Protein AF-A0A7C3G585-F1 (afdb_monomer_lite)

Radius of gyration: 14.02 Å; chains: 1; bounding box: 39×22×37 Å

pLDDT: mean 95.57, std 5.43, range [57.44, 98.75]

Secondary structure (DSSP, 8-state):
--HHHHHHHHHHHHHHHHHHHHHSS--HHHHHHHHHHHHHHHHHHHHHHTTTTS--HHHHHHHHHHHHHHHHHHHHHHTT----HHHHHHHHHHHHHHHHHHHHHHHHTT-SPP-

Structure (mmCIF, N/CA/C/O backbone):
data_AF-A0A7C3G585-F1
#
_entry.id   AF-A0A7C3G585-F1
#
loop_
_atom_site.group_PDB
_atom_site.id
_atom_site.type_symbol
_atom_site.label_atom_id
_atom_site.label_alt_id
_atom_site.label_comp_id
_atom_site.label_asym_id
_atom_site.label_entity_id
_atom_site.label_seq_id
_atom_site.pdbx_PDB_ins_code
_atom_site.Cartn_x
_atom_site.Cartn_y
_atom_site.Cartn_z
_atom_site.occupancy
_atom_site.B_iso_or_equiv
_atom_site.auth_seq_id
_atom_site.auth_comp_id
_atom_site.auth_asym_id
_atom_site.auth_atom_id
_atom_site.pdbx_PDB_model_num
ATOM 1 N N . MET A 1 1 ? -19.017 -7.714 4.127 1.00 84.25 1 MET A N 1
ATOM 2 C CA . MET A 1 1 ? -17.605 -7.946 3.738 1.00 84.25 1 MET A CA 1
ATOM 3 C C . MET A 1 1 ? -16.712 -7.606 4.923 1.00 84.25 1 MET A C 1
ATOM 5 O O . MET A 1 1 ? -16.956 -6.588 5.558 1.0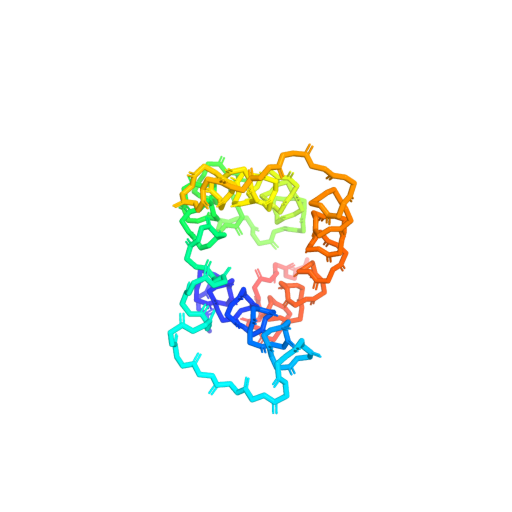0 84.25 1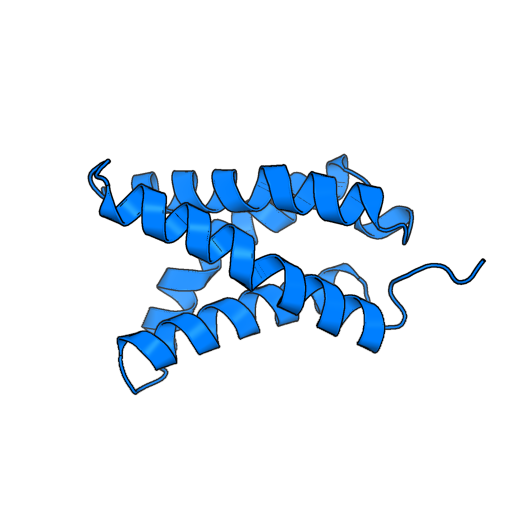 MET A O 1
ATOM 9 N N . SER A 1 2 ? -15.731 -8.445 5.270 1.00 94.12 2 SER A N 1
ATOM 10 C CA . SER A 1 2 ? -14.802 -8.121 6.363 1.00 94.12 2 SER A CA 1
ATOM 11 C C . SER A 1 2 ? -13.860 -6.979 5.951 1.00 94.12 2 SER A C 1
ATOM 13 O O . SER A 1 2 ? -13.562 -6.807 4.770 1.00 94.12 2 SER A O 1
ATOM 15 N N . ARG A 1 3 ? -13.377 -6.185 6.917 1.00 95.19 3 ARG A N 1
ATOM 16 C CA . ARG A 1 3 ? -12.427 -5.084 6.659 1.00 95.19 3 ARG A CA 1
ATOM 17 C C . ARG A 1 3 ? -11.125 -5.543 5.971 1.00 95.19 3 ARG A C 1
ATOM 19 O O . ARG A 1 3 ? -10.727 -4.866 5.029 1.00 95.19 3 ARG A O 1
ATOM 26 N N . PRO A 1 4 ? -10.499 -6.677 6.354 1.00 97.12 4 PRO A N 1
ATOM 27 C CA . PRO A 1 4 ? -9.319 -7.180 5.648 1.00 97.12 4 PRO A CA 1
ATOM 28 C C . PRO A 1 4 ? -9.614 -7.565 4.195 1.00 97.12 4 PRO A C 1
ATOM 30 O O . PRO A 1 4 ? -8.813 -7.277 3.314 1.00 97.12 4 PRO A O 1
ATOM 33 N N . LEU A 1 5 ? -10.778 -8.172 3.928 1.00 97.06 5 LEU A N 1
ATOM 34 C CA . LEU A 1 5 ? -11.179 -8.520 2.564 1.00 97.06 5 LEU A CA 1
ATOM 35 C C . LEU A 1 5 ? -11.435 -7.266 1.716 1.00 97.06 5 LEU A C 1
ATOM 37 O O . LEU A 1 5 ? -11.031 -7.222 0.560 1.00 97.06 5 LEU A O 1
ATOM 41 N N . ALA A 1 6 ? -12.052 -6.232 2.295 1.00 97.25 6 ALA A N 1
ATOM 42 C CA . ALA A 1 6 ? -12.235 -4.948 1.622 1.00 97.25 6 ALA A CA 1
ATOM 43 C C . ALA A 1 6 ? -10.891 -4.313 1.228 1.00 97.25 6 ALA A C 1
ATOM 45 O O . ALA A 1 6 ? -10.743 -3.865 0.095 1.00 97.25 6 ALA A O 1
ATOM 46 N N . ASP A 1 7 ? -9.906 -4.320 2.133 1.00 98.12 7 ASP A N 1
ATOM 47 C CA . ASP A 1 7 ? -8.563 -3.798 1.848 1.00 98.12 7 ASP A CA 1
ATOM 48 C C . ASP A 1 7 ? -7.836 -4.620 0.781 1.00 98.12 7 ASP A C 1
ATOM 50 O O . ASP A 1 7 ? -7.214 -4.050 -0.111 1.00 98.12 7 ASP A O 1
ATOM 54 N N . LEU A 1 8 ? -7.932 -5.953 0.851 1.00 98.44 8 LEU A N 1
ATOM 55 C CA . LEU A 1 8 ? -7.353 -6.849 -0.148 1.00 98.44 8 LEU A CA 1
ATOM 56 C C . LEU A 1 8 ? -7.874 -6.508 -1.546 1.00 98.44 8 LEU A C 1
ATOM 58 O O . LEU A 1 8 ? -7.085 -6.304 -2.466 1.00 98.44 8 LEU A O 1
ATOM 62 N N . LEU A 1 9 ? -9.196 -6.411 -1.696 1.00 98.31 9 LEU A N 1
ATOM 63 C CA . LEU A 1 9 ? -9.817 -6.087 -2.978 1.00 98.31 9 LEU A CA 1
ATOM 64 C C . LEU A 1 9 ? -9.473 -4.668 -3.438 1.00 98.31 9 LEU A C 1
ATOM 66 O O . LEU A 1 9 ? -9.227 -4.471 -4.624 1.00 98.31 9 LEU A O 1
ATOM 70 N N . ALA A 1 10 ? -9.391 -3.702 -2.521 1.00 98.31 10 ALA A N 1
ATOM 71 C CA . ALA A 1 10 ? -8.978 -2.339 -2.840 1.00 98.31 10 ALA A CA 1
ATOM 72 C C . ALA A 1 10 ? -7.557 -2.284 -3.413 1.00 98.31 10 ALA A C 1
ATOM 74 O O . ALA A 1 10 ? -7.334 -1.663 -4.450 1.00 98.31 10 ALA A O 1
ATOM 75 N N . LEU A 1 11 ? -6.603 -2.952 -2.757 1.00 98.50 11 LEU A N 1
ATOM 76 C CA . LEU A 1 11 ? -5.204 -2.980 -3.184 1.00 98.50 11 LEU A CA 1
ATOM 77 C C . LEU A 1 11 ? -5.023 -3.756 -4.494 1.00 98.50 11 LEU A C 1
ATOM 79 O O . LEU A 1 11 ? -4.263 -3.321 -5.357 1.00 98.50 11 LEU A O 1
ATOM 83 N N . LEU A 1 12 ? -5.754 -4.860 -4.678 1.00 98.50 12 LEU A N 1
ATOM 84 C CA . LEU A 1 12 ? -5.768 -5.599 -5.943 1.00 98.50 12 LEU A CA 1
ATOM 85 C C . LEU A 1 12 ? -6.376 -4.774 -7.081 1.00 98.50 12 LEU A C 1
ATOM 87 O O . LEU A 1 12 ? -5.818 -4.758 -8.174 1.00 98.50 12 LEU A O 1
ATOM 91 N N . ALA A 1 13 ? -7.480 -4.066 -6.835 1.00 98.25 13 ALA A N 1
ATOM 92 C CA . ALA A 1 13 ? -8.108 -3.201 -7.829 1.00 98.25 13 ALA A CA 1
ATOM 93 C C . ALA A 1 13 ? -7.190 -2.032 -8.217 1.00 98.25 13 ALA A C 1
ATOM 95 O O . ALA A 1 13 ? -7.014 -1.767 -9.404 1.00 98.25 13 ALA A O 1
ATOM 96 N N . PHE A 1 14 ? -6.546 -1.389 -7.240 1.00 98.00 14 PHE A N 1
ATOM 97 C CA . PHE A 1 14 ? -5.531 -0.365 -7.487 1.00 98.00 14 PHE A CA 1
ATOM 98 C C . PHE A 1 14 ? -4.387 -0.908 -8.360 1.00 98.00 14 PHE A C 1
ATOM 100 O O . PHE A 1 14 ? -4.058 -0.313 -9.387 1.00 98.00 14 PHE A O 1
ATOM 107 N N . ALA A 1 15 ? -3.820 -2.064 -7.999 1.00 97.94 15 ALA A N 1
ATOM 108 C CA . ALA A 1 15 ? -2.737 -2.681 -8.759 1.00 97.94 15 ALA A CA 1
ATOM 109 C C . ALA A 1 15 ? -3.174 -3.069 -10.181 1.00 97.94 15 ALA A C 1
ATOM 111 O O . ALA A 1 15 ? -2.432 -2.833 -11.132 1.00 97.94 15 ALA A O 1
ATOM 112 N N . ALA A 1 16 ? -4.385 -3.608 -10.348 1.00 98.12 16 ALA A N 1
ATOM 113 C CA . ALA A 1 16 ? -4.932 -3.972 -11.651 1.00 98.12 16 ALA A CA 1
ATOM 114 C C . ALA A 1 16 ? -5.121 -2.750 -12.557 1.00 98.12 16 ALA A C 1
ATOM 116 O O . ALA A 1 16 ? -4.713 -2.785 -13.717 1.00 98.12 16 ALA A O 1
ATOM 117 N N . VAL A 1 17 ? -5.672 -1.654 -12.022 1.00 97.62 17 VAL A N 1
ATOM 118 C CA . VAL A 1 17 ? -5.813 -0.389 -12.757 1.00 97.62 17 VAL A CA 1
ATOM 119 C C . VAL A 1 17 ? -4.444 0.167 -13.148 1.00 97.62 17 VAL A C 1
ATOM 121 O O . VAL A 1 17 ? -4.267 0.576 -14.296 1.00 97.62 17 VAL A O 1
ATOM 124 N N . GLY A 1 18 ? -3.461 0.136 -12.244 1.00 95.44 18 GLY A N 1
ATOM 125 C CA . GLY A 1 18 ? -2.095 0.569 -12.547 1.00 95.44 18 GLY A CA 1
ATOM 126 C C . GLY A 1 18 ? -1.445 -0.261 -13.658 1.00 95.44 18 GLY A C 1
ATOM 127 O O . GLY A 1 18 ? -0.914 0.300 -14.615 1.00 95.44 18 GLY A O 1
ATOM 128 N N . VAL A 1 19 ? -1.536 -1.593 -13.575 1.00 96.75 19 VAL A N 1
ATOM 129 C CA . VAL A 1 19 ? -0.996 -2.517 -14.590 1.00 96.75 19 VAL A CA 1
ATOM 130 C C . VAL A 1 19 ? -1.648 -2.263 -15.946 1.00 96.75 19 VAL A C 1
ATOM 132 O O . VAL A 1 19 ? -0.941 -2.047 -16.928 1.00 96.75 19 VAL A O 1
ATOM 135 N N . TYR A 1 20 ? -2.981 -2.215 -15.994 1.00 97.31 20 TYR A N 1
ATOM 136 C CA . TYR A 1 20 ? -3.715 -1.960 -17.230 1.00 97.31 20 TYR A CA 1
ATOM 137 C C . TYR A 1 20 ? -3.372 -0.593 -17.835 1.00 97.31 20 TYR A C 1
ATOM 139 O O . TYR A 1 20 ? -3.156 -0.496 -19.038 1.00 97.31 20 TYR A O 1
ATOM 147 N N . SER A 1 21 ? -3.244 0.452 -17.013 1.00 94.75 21 SER A N 1
ATOM 148 C CA . SER A 1 21 ? -2.924 1.803 -17.496 1.00 94.75 21 SER A CA 1
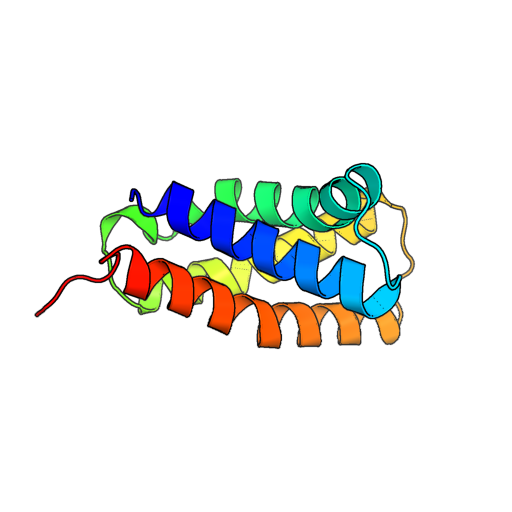ATOM 149 C C . SER A 1 21 ? -1.524 1.900 -18.109 1.00 94.75 21 SER A C 1
ATOM 151 O O . SER A 1 21 ? -1.314 2.691 -19.023 1.00 94.75 21 SER A O 1
ATOM 153 N N . HIS A 1 22 ? -0.567 1.100 -17.631 1.00 91.88 22 HIS A N 1
ATOM 154 C CA . HIS A 1 22 ? 0.796 1.092 -18.166 1.00 91.88 22 HIS A CA 1
ATOM 155 C C . HIS A 1 22 ? 0.997 0.123 -19.334 1.00 91.88 22 HIS A C 1
ATOM 157 O O . HIS A 1 22 ? 1.825 0.391 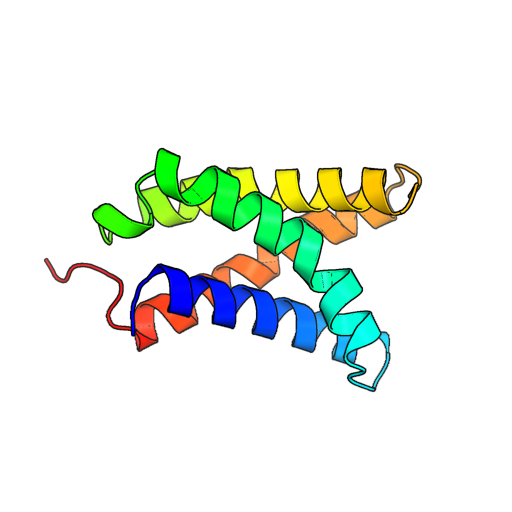-20.199 1.00 91.88 22 HIS A O 1
ATOM 163 N N . GLN A 1 23 ? 0.292 -1.010 -19.345 1.00 92.88 23 GLN A N 1
ATOM 164 C CA . GLN A 1 23 ? 0.556 -2.110 -20.280 1.00 92.88 23 GLN A CA 1
ATOM 165 C C . GLN A 1 23 ? -0.548 -2.303 -21.328 1.00 92.88 23 GLN A C 1
ATOM 167 O O . GLN A 1 23 ? -0.354 -3.049 -22.282 1.00 92.88 23 GLN A O 1
ATOM 172 N N . GLY A 1 24 ? -1.722 -1.687 -21.149 1.00 93.31 24 GLY A N 1
ATOM 173 C CA . GLY A 1 24 ? -2.897 -1.867 -22.012 1.00 93.31 24 GLY A CA 1
ATOM 174 C C . GLY A 1 24 ? -3.566 -3.245 -21.905 1.00 93.31 24 GLY A C 1
ATOM 175 O O . GLY A 1 24 ? -4.591 -3.483 -22.538 1.00 93.31 24 GLY A O 1
ATOM 176 N N . ALA A 1 25 ? -3.011 -4.155 -21.104 1.00 92.81 25 ALA A N 1
ATOM 177 C CA . ALA A 1 25 ? -3.525 -5.496 -20.875 1.00 92.81 25 ALA A CA 1
ATOM 178 C C . ALA A 1 25 ? -3.307 -5.906 -19.416 1.00 92.81 25 ALA A C 1
ATOM 180 O O . ALA A 1 25 ? -2.383 -5.437 -18.750 1.00 92.81 25 ALA A O 1
ATOM 181 N N . LEU A 1 26 ? -4.164 -6.799 -18.918 1.00 95.56 26 LEU A N 1
ATOM 182 C CA . LEU A 1 26 ? -4.063 -7.338 -17.567 1.00 95.56 26 LEU A CA 1
ATOM 183 C C . LEU A 1 26 ? -3.607 -8.797 -17.629 1.00 95.56 26 LEU A C 1
ATOM 185 O O . LEU A 1 26 ? -4.387 -9.687 -17.960 1.00 95.56 26 LEU A O 1
ATOM 189 N N . ALA A 1 27 ? -2.347 -9.044 -17.282 1.00 95.62 27 ALA A N 1
ATOM 190 C CA . ALA A 1 27 ? -1.821 -10.390 -17.099 1.00 95.62 27 ALA A CA 1
ATOM 191 C C . ALA A 1 27 ? -1.634 -10.695 -15.608 1.00 95.62 27 ALA A C 1
ATOM 193 O O . ALA A 1 27 ? -1.157 -9.862 -14.835 1.00 95.62 27 ALA A O 1
ATOM 194 N N . LEU A 1 28 ? -1.983 -11.919 -15.197 1.00 95.94 28 LEU A N 1
ATOM 195 C CA . LEU A 1 28 ? -1.953 -12.324 -13.786 1.00 95.94 28 LEU A CA 1
ATOM 196 C C . LEU A 1 28 ? -0.551 -12.201 -13.171 1.00 95.94 28 LEU A C 1
ATOM 198 O O . LEU A 1 28 ? -0.418 -11.790 -12.020 1.00 95.94 28 LEU A O 1
ATOM 202 N N . LYS A 1 29 ? 0.493 -12.508 -13.951 1.00 96.75 29 LYS A N 1
ATOM 203 C CA . LYS A 1 29 ? 1.893 -12.367 -13.527 1.00 96.75 29 LYS A CA 1
ATOM 204 C C . LYS A 1 29 ? 2.240 -10.916 -13.176 1.00 96.75 29 LYS A C 1
ATOM 206 O O . LYS A 1 29 ? 2.908 -10.680 -12.175 1.00 96.75 29 LYS A O 1
ATOM 211 N N . ASP A 1 30 ? 1.760 -9.960 -13.968 1.00 96.50 30 ASP A N 1
ATOM 212 C CA . ASP A 1 30 ? 2.071 -8.539 -13.826 1.00 96.50 30 ASP A CA 1
ATOM 213 C C . ASP A 1 30 ? 1.269 -7.927 -12.678 1.00 96.50 30 ASP A C 1
ATOM 215 O O . ASP A 1 30 ? 1.818 -7.175 -11.874 1.00 96.50 30 ASP A O 1
ATOM 219 N N . LEU A 1 31 ? 0.010 -8.351 -12.520 1.00 97.56 31 LEU A N 1
ATOM 220 C CA . LEU A 1 31 ? -0.799 -8.030 -11.346 1.00 97.56 31 LEU A CA 1
ATOM 221 C C . LEU A 1 31 ? -0.151 -8.543 -10.059 1.00 97.56 31 LEU A C 1
ATOM 223 O O . LEU A 1 31 ? -0.003 -7.780 -9.105 1.00 97.56 31 LEU A O 1
ATOM 227 N N . PHE A 1 32 ? 0.261 -9.813 -10.028 1.00 97.69 32 PHE A N 1
ATOM 228 C CA . PHE A 1 32 ? 0.927 -10.379 -8.860 1.00 97.69 32 PHE A CA 1
ATOM 229 C C . PHE A 1 32 ? 2.207 -9.605 -8.547 1.00 97.69 32 PHE A C 1
ATOM 231 O O . PHE A 1 32 ? 2.354 -9.129 -7.423 1.00 97.69 32 PHE A O 1
ATOM 238 N N . ARG A 1 33 ? 3.075 -9.398 -9.553 1.00 97.06 33 ARG A N 1
ATOM 239 C CA . ARG A 1 33 ? 4.330 -8.634 -9.447 1.00 97.06 33 ARG A CA 1
ATOM 240 C C . ARG A 1 33 ? 4.109 -7.230 -8.873 1.00 97.06 33 ARG A C 1
ATOM 242 O O . ARG A 1 33 ? 4.907 -6.774 -8.058 1.00 97.06 33 ARG A O 1
ATOM 249 N N . ALA A 1 34 ? 3.034 -6.560 -9.287 1.00 96.75 34 ALA A N 1
ATOM 250 C CA . ALA A 1 34 ? 2.682 -5.224 -8.819 1.00 96.75 34 ALA A CA 1
ATOM 251 C C . ALA A 1 34 ? 2.095 -5.219 -7.398 1.00 96.75 34 ALA A C 1
ATOM 253 O O . ALA A 1 34 ? 2.399 -4.317 -6.621 1.00 96.75 34 ALA A O 1
ATOM 254 N N . ALA A 1 35 ? 1.262 -6.202 -7.048 1.00 98.19 35 ALA A N 1
ATOM 255 C CA . ALA A 1 35 ? 0.469 -6.178 -5.822 1.00 98.19 35 ALA A CA 1
ATOM 256 C C . ALA A 1 35 ? 1.181 -6.779 -4.603 1.00 98.19 35 ALA A C 1
ATOM 258 O O . ALA A 1 35 ? 1.045 -6.248 -3.499 1.00 98.19 35 ALA A O 1
ATOM 259 N N . TRP A 1 36 ? 1.920 -7.884 -4.764 1.00 98.50 36 TRP A N 1
ATOM 260 C CA . TRP A 1 36 ? 2.374 -8.679 -3.615 1.00 98.50 36 TRP A CA 1
ATOM 261 C C . TRP A 1 36 ? 3.230 -7.910 -2.587 1.00 98.50 36 TRP A C 1
ATOM 263 O O . TRP A 1 36 ? 3.006 -8.149 -1.399 1.00 98.50 36 TRP A O 1
ATOM 273 N N . PRO A 1 37 ? 4.128 -6.959 -2.944 1.00 98.62 37 PRO A N 1
ATOM 274 C CA . PRO A 1 37 ? 4.921 -6.247 -1.940 1.00 98.62 37 PRO A CA 1
ATOM 275 C C . PRO A 1 37 ? 4.044 -5.345 -1.064 1.00 98.62 37 PRO A C 1
ATOM 277 O O . PRO A 1 37 ? 4.232 -5.260 0.148 1.00 98.62 37 PRO A O 1
ATOM 280 N N . PHE A 1 38 ? 3.039 -4.708 -1.673 1.00 98.56 38 PHE A N 1
ATOM 281 C CA . PHE A 1 38 ? 2.080 -3.849 -0.982 1.00 98.56 38 PHE A CA 1
ATOM 282 C C . PHE A 1 38 ? 1.105 -4.653 -0.135 1.00 98.56 38 PHE A C 1
ATOM 284 O O . PHE A 1 38 ? 0.807 -4.252 0.986 1.00 98.56 38 PHE A O 1
ATOM 291 N N . LEU A 1 39 ? 0.636 -5.798 -0.635 1.00 98.69 39 LEU A N 1
ATOM 292 C CA . LEU A 1 39 ? -0.203 -6.706 0.142 1.00 98.69 39 LEU A CA 1
ATOM 293 C C . LEU A 1 39 ? 0.556 -7.228 1.362 1.00 98.69 39 LEU A C 1
ATOM 295 O O . LEU A 1 39 ? 0.044 -7.148 2.474 1.00 98.69 39 LEU A O 1
ATOM 299 N N . LEU A 1 40 ? 1.793 -7.688 1.176 1.00 98.62 40 LEU A N 1
ATOM 300 C CA . LEU A 1 40 ? 2.630 -8.146 2.278 1.00 98.62 40 LEU A CA 1
ATOM 301 C C . LEU A 1 40 ? 2.796 -7.045 3.334 1.00 98.62 40 LEU A C 1
ATOM 303 O O . LEU A 1 40 ? 2.478 -7.263 4.500 1.00 98.62 40 LEU A O 1
ATOM 307 N N . ALA A 1 41 ? 3.213 -5.844 2.926 1.00 98.69 41 ALA A N 1
ATOM 308 C CA . ALA A 1 41 ? 3.380 -4.720 3.843 1.00 98.69 41 ALA A CA 1
ATOM 309 C C . ALA A 1 41 ? 2.069 -4.329 4.547 1.00 98.69 41 ALA A C 1
ATOM 311 O O . ALA A 1 41 ? 2.057 -4.106 5.756 1.00 98.69 41 ALA A O 1
ATOM 312 N N . TRP A 1 42 ? 0.948 -4.292 3.823 1.00 98.75 42 TRP A N 1
ATOM 313 C CA . TRP A 1 42 ? -0.357 -3.959 4.392 1.00 98.75 42 TRP A CA 1
ATOM 314 C C . TRP A 1 42 ? -0.783 -4.947 5.468 1.00 98.75 42 TRP A C 1
ATOM 316 O O . TRP A 1 42 ? -1.147 -4.540 6.570 1.00 98.75 42 TRP A O 1
ATOM 326 N N . PHE A 1 43 ? -0.709 -6.243 5.173 1.00 98.38 43 PHE A N 1
ATOM 327 C CA . PHE A 1 43 ? -1.134 -7.288 6.100 1.00 98.38 43 PHE A CA 1
ATOM 328 C C . PHE A 1 43 ? -0.174 -7.468 7.280 1.00 98.38 43 PHE A C 1
ATOM 330 O O . PHE A 1 43 ? -0.608 -7.930 8.334 1.00 98.38 43 PHE A O 1
ATOM 337 N N . LEU A 1 44 ? 1.084 -7.037 7.147 1.00 98.19 44 LEU A N 1
ATOM 338 C CA . LEU A 1 44 ? 2.011 -6.926 8.270 1.00 98.19 44 LEU A CA 1
ATOM 339 C C . LEU A 1 44 ? 1.709 -5.714 9.158 1.00 98.19 44 LEU A C 1
ATOM 341 O O . LEU A 1 44 ? 1.784 -5.839 10.370 1.00 98.19 44 LEU A O 1
ATOM 345 N N . VAL A 1 45 ? 1.343 -4.555 8.603 1.00 98.38 45 VAL A N 1
ATOM 346 C CA . VAL A 1 45 ? 1.153 -3.311 9.380 1.00 98.38 45 VAL A CA 1
ATOM 347 C C . VAL A 1 45 ? -0.247 -3.204 9.997 1.00 98.38 45 VAL A C 1
ATOM 349 O O . VAL A 1 45 ? -0.401 -2.795 11.150 1.00 98.38 45 VAL A O 1
ATOM 352 N N . ALA A 1 46 ? -1.284 -3.579 9.251 1.00 97.31 46 ALA A N 1
ATOM 353 C CA . ALA A 1 46 ? -2.686 -3.379 9.616 1.00 97.31 46 ALA A CA 1
ATOM 354 C C . ALA A 1 46 ? -3.129 -3.965 10.982 1.00 97.31 46 ALA A C 1
ATOM 356 O O . ALA A 1 46 ? -3.941 -3.325 11.664 1.00 97.31 46 ALA A O 1
ATOM 357 N N . PRO A 1 47 ? -2.629 -5.131 11.446 1.00 96.69 47 PRO A N 1
ATOM 358 C CA . PRO A 1 47 ? -2.962 -5.644 12.777 1.00 96.69 47 PRO A CA 1
ATOM 359 C C . PRO A 1 47 ? -2.528 -4.721 13.925 1.00 96.69 47 PRO A C 1
ATOM 361 O O . PRO A 1 47 ? -3.184 -4.696 14.972 1.00 96.69 47 PRO A O 1
ATOM 364 N N . PHE A 1 48 ? -1.440 -3.968 13.735 1.00 97.56 48 PHE A N 1
ATOM 365 C CA . PHE A 1 48 ? -0.804 -3.160 14.779 1.00 97.56 48 PHE A CA 1
ATOM 366 C C . PHE A 1 48 ? -1.366 -1.740 14.868 1.00 97.56 48 PHE A C 1
ATOM 368 O O . PHE A 1 48 ? -1.340 -1.131 15.931 1.00 97.56 48 PHE A O 1
ATOM 375 N N . THR A 1 49 ? -1.934 -1.224 13.782 1.00 96.56 49 THR A N 1
ATOM 376 C CA . THR A 1 49 ? -2.504 0.131 13.712 1.00 96.56 49 THR A CA 1
ATOM 377 C C . THR A 1 49 ? -3.980 0.197 14.106 1.00 96.56 49 THR A C 1
ATOM 379 O O . THR A 1 49 ? -4.541 1.284 14.210 1.00 96.56 49 THR A O 1
ATOM 382 N N . GLY A 1 50 ? -4.645 -0.951 14.282 1.00 94.25 50 GLY A N 1
ATOM 383 C CA . GLY A 1 50 ? -6.062 -1.018 14.657 1.00 94.25 50 GLY A CA 1
ATOM 384 C C . GLY A 1 50 ? -7.053 -0.793 13.505 1.00 94.25 50 GLY A C 1
ATOM 385 O O . GLY A 1 50 ? -8.264 -0.764 13.747 1.00 94.25 50 GLY A O 1
ATOM 386 N N . THR A 1 51 ? -6.598 -0.706 12.244 1.00 95.81 51 THR A N 1
ATOM 387 C CA . THR A 1 51 ? -7.468 -0.437 11.070 1.00 95.81 51 THR A CA 1
ATOM 388 C C . THR A 1 51 ? -8.616 -1.437 10.893 1.00 95.81 51 THR A C 1
ATOM 390 O O . THR A 1 51 ? -9.684 -1.103 10.362 1.00 95.81 51 THR A O 1
ATOM 393 N N . TRP A 1 52 ? -8.445 -2.667 11.382 1.00 95.25 52 TRP A N 1
ATOM 394 C CA . TRP A 1 52 ? -9.479 -3.700 11.323 1.00 95.25 52 TRP A CA 1
ATOM 395 C C . TRP A 1 52 ? -10.373 -3.766 12.562 1.00 95.25 52 TRP A C 1
ATOM 397 O O . TRP A 1 52 ? -11.451 -4.352 12.482 1.00 95.25 52 TRP A O 1
ATOM 407 N N . ARG A 1 53 ? -10.004 -3.130 13.679 1.00 90.50 53 ARG A N 1
ATOM 408 C CA . ARG A 1 53 ? -10.751 -3.190 14.950 1.00 90.50 53 ARG A CA 1
ATOM 409 C C . ARG A 1 53 ? -11.681 -1.990 15.124 1.00 90.50 53 ARG A C 1
ATOM 411 O O . ARG A 1 53 ? -12.875 -2.135 15.409 1.00 90.50 53 ARG A O 1
ATOM 418 N N . ASP A 1 54 ? -11.171 -0.799 14.843 1.00 83.12 54 ASP A N 1
ATOM 419 C CA . ASP A 1 54 ? -11.832 0.429 15.281 1.00 83.12 54 ASP A CA 1
ATOM 420 C C . ASP A 1 54 ? -12.886 0.930 14.300 1.00 83.12 54 ASP A C 1
ATOM 422 O O . ASP A 1 54 ? -13.838 1.583 14.711 1.00 83.12 54 ASP A O 1
ATOM 426 N N . GLY A 1 55 ? -12.760 0.630 13.004 1.00 86.44 55 GLY A N 1
ATOM 427 C CA . GLY A 1 55 ? -13.676 1.161 11.984 1.00 86.44 55 GLY A CA 1
ATOM 428 C C . GLY A 1 55 ? -13.684 2.690 11.903 1.00 86.44 55 GLY A C 1
ATOM 429 O O . GLY A 1 55 ? -14.653 3.274 11.428 1.00 86.44 55 GLY A O 1
ATOM 430 N N . ARG A 1 56 ? -12.633 3.342 12.405 1.00 92.50 56 ARG A N 1
ATOM 431 C CA . ARG A 1 56 ? -12.408 4.787 12.313 1.00 92.50 56 ARG A CA 1
ATOM 432 C C . ARG A 1 56 ? -11.507 5.079 11.116 1.00 92.50 56 ARG A C 1
ATOM 434 O O . ARG A 1 56 ? -10.691 4.244 10.734 1.00 92.50 56 ARG A O 1
ATOM 441 N N . LEU A 1 57 ? -11.619 6.287 10.567 1.00 94.50 57 LEU A N 1
ATOM 442 C CA . LEU A 1 57 ? -10.783 6.725 9.448 1.00 94.50 57 LEU A CA 1
ATOM 443 C C . LEU A 1 57 ? -9.303 6.873 9.839 1.00 94.50 57 LEU A C 1
ATOM 445 O O . LEU A 1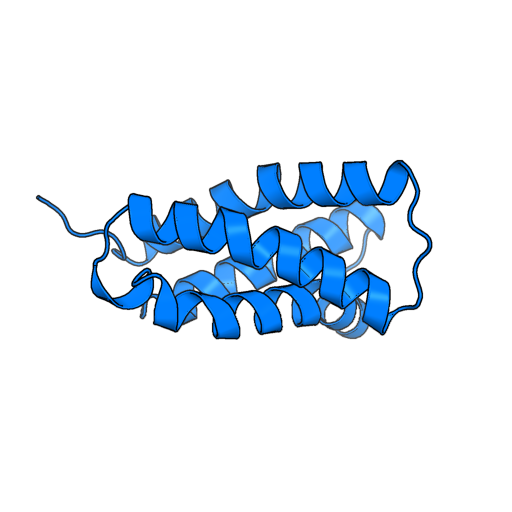 57 ? -8.431 6.486 9.071 1.00 94.50 57 LEU A O 1
ATOM 449 N N . ALA A 1 58 ? -9.010 7.374 11.042 1.00 96.25 58 ALA A N 1
ATOM 450 C CA . ALA A 1 58 ? -7.633 7.638 11.463 1.00 96.25 58 ALA A CA 1
ATOM 451 C C . ALA A 1 58 ? -6.725 6.382 11.445 1.00 96.25 58 ALA A C 1
ATOM 453 O O . ALA A 1 58 ? -5.693 6.434 10.781 1.00 96.25 58 ALA A O 1
ATOM 454 N N . PRO A 1 59 ? -7.101 5.230 12.041 1.00 96.62 59 PRO A N 1
ATOM 455 C CA . PRO A 1 59 ? -6.338 3.983 11.909 1.00 96.62 59 PRO A CA 1
ATOM 456 C C . PRO A 1 59 ? -6.090 3.535 10.463 1.00 96.62 59 PRO A C 1
ATOM 458 O O . PRO A 1 59 ? -5.019 3.013 10.153 1.00 96.62 59 PRO A O 1
ATOM 461 N N . LEU A 1 60 ? -7.056 3.746 9.560 1.00 97.12 60 LEU A N 1
ATOM 462 C CA . LEU A 1 60 ? -6.889 3.434 8.138 1.00 97.12 60 LEU A CA 1
ATOM 463 C C . LEU A 1 60 ? -5.815 4.323 7.503 1.00 97.12 60 LEU A C 1
ATOM 465 O O . LEU A 1 60 ? -4.921 3.801 6.846 1.00 97.12 60 LEU A O 1
ATOM 469 N N . VAL A 1 61 ? -5.873 5.636 7.741 1.00 97.88 61 VAL A N 1
ATOM 470 C CA . VAL A 1 61 ? -4.890 6.598 7.217 1.00 97.88 61 VAL A CA 1
ATOM 471 C C . VAL A 1 61 ? -3.495 6.319 7.777 1.00 97.88 61 VAL A C 1
ATOM 473 O O . VAL A 1 61 ? -2.535 6.312 7.017 1.00 97.88 61 VAL A O 1
ATOM 476 N N . VAL A 1 62 ? -3.370 6.006 9.071 1.00 98.19 62 VAL A N 1
ATOM 477 C CA . VAL A 1 62 ? -2.080 5.626 9.677 1.00 98.19 62 VAL A CA 1
ATOM 478 C C . VAL A 1 62 ? -1.528 4.349 9.041 1.00 98.19 62 VAL A C 1
ATOM 480 O O . VAL A 1 62 ? -0.356 4.301 8.680 1.00 98.19 62 VAL A O 1
ATOM 483 N N . THR A 1 63 ? -2.371 3.330 8.839 1.00 98.44 63 THR A N 1
ATOM 484 C CA . THR A 1 63 ? -1.960 2.100 8.136 1.00 98.44 63 THR A CA 1
ATOM 485 C C . THR A 1 63 ? -1.470 2.412 6.736 1.00 98.44 63 THR A C 1
ATOM 487 O O . THR A 1 63 ? -0.403 1.954 6.356 1.00 98.44 63 THR A O 1
ATOM 490 N N . TRP A 1 64 ? -2.225 3.212 5.985 1.00 98.56 64 TRP A N 1
ATOM 491 C CA . TRP A 1 64 ? -1.890 3.604 4.622 1.00 98.56 64 TRP A CA 1
ATOM 492 C C . TRP A 1 64 ? -0.564 4.360 4.537 1.00 98.56 64 TRP A C 1
ATOM 494 O O . TRP A 1 64 ? 0.295 3.989 3.736 1.00 98.56 64 TRP A O 1
ATOM 504 N N . ALA A 1 65 ? -0.361 5.340 5.415 1.00 98.44 65 ALA A N 1
ATOM 505 C CA . ALA A 1 65 ? 0.849 6.151 5.455 1.00 98.44 65 ALA A CA 1
ATOM 506 C C . ALA A 1 65 ? 2.114 5.341 5.787 1.00 98.44 65 ALA A C 1
ATOM 508 O O . ALA A 1 65 ? 3.207 5.762 5.426 1.00 98.44 65 ALA A O 1
ATOM 509 N N . ILE A 1 66 ? 1.984 4.185 6.448 1.00 98.62 66 ILE A N 1
ATOM 510 C CA . ILE A 1 66 ? 3.111 3.305 6.796 1.00 98.62 66 ILE A CA 1
ATOM 511 C C . ILE A 1 66 ? 3.265 2.171 5.773 1.00 98.62 66 ILE A C 1
ATOM 513 O O . ILE A 1 66 ? 4.351 1.933 5.246 1.00 98.62 66 ILE A O 1
ATOM 517 N N . ALA A 1 67 ? 2.176 1.463 5.475 1.00 98.62 67 ALA A N 1
ATOM 518 C CA . ALA A 1 67 ? 2.187 0.256 4.660 1.00 98.62 67 ALA A CA 1
ATOM 519 C C . ALA A 1 67 ? 2.491 0.526 3.185 1.00 98.62 67 ALA A C 1
ATOM 521 O O . ALA A 1 67 ? 3.164 -0.287 2.557 1.00 98.62 67 ALA A O 1
ATOM 522 N N . VAL A 1 68 ? 2.019 1.642 2.617 1.00 98.56 68 VAL A N 1
ATOM 523 C CA . VAL A 1 68 ? 2.280 1.953 1.202 1.00 98.56 68 VAL A CA 1
ATOM 524 C C . VAL A 1 68 ? 3.767 2.255 0.971 1.00 98.56 68 VAL A C 1
ATOM 526 O O . VAL A 1 68 ? 4.353 1.610 0.098 1.00 98.56 68 VAL A O 1
ATOM 529 N N . PRO A 1 69 ? 4.436 3.120 1.763 1.00 98.69 69 PRO A N 1
ATOM 530 C CA . PRO A 1 69 ? 5.887 3.281 1.667 1.00 98.69 69 PRO A CA 1
ATOM 531 C C . PRO A 1 69 ? 6.667 1.999 1.972 1.00 98.69 69 PRO A C 1
ATOM 533 O O . PRO A 1 69 ? 7.636 1.700 1.278 1.00 98.69 69 PRO A O 1
ATOM 536 N N . ALA A 1 70 ? 6.235 1.206 2.959 1.00 98.69 70 ALA A N 1
ATOM 537 C CA . ALA A 1 70 ? 6.873 -0.076 3.258 1.00 98.69 70 ALA A CA 1
ATOM 538 C C . ALA A 1 70 ? 6.759 -1.069 2.086 1.00 98.69 70 ALA A C 1
ATOM 540 O O . ALA A 1 70 ? 7.737 -1.728 1.741 1.00 98.69 70 ALA A O 1
ATOM 541 N N . GLY A 1 71 ? 5.599 -1.139 1.426 1.00 98.56 71 GLY A N 1
ATOM 542 C CA . GLY A 1 71 ? 5.385 -1.957 0.231 1.00 98.56 71 GLY A CA 1
ATOM 543 C C . GLY A 1 71 ? 6.224 -1.494 -0.958 1.00 98.56 71 GLY A C 1
ATOM 544 O O . GLY A 1 71 ? 6.804 -2.318 -1.662 1.00 98.56 71 GLY A O 1
ATOM 545 N N . TRP A 1 72 ? 6.362 -0.179 -1.143 1.00 98.50 72 TRP A N 1
ATOM 546 C CA . TRP A 1 72 ? 7.276 0.403 -2.127 1.00 98.50 72 TRP A CA 1
ATOM 547 C C . TRP A 1 72 ? 8.736 0.020 -1.854 1.00 98.50 72 TRP A C 1
ATOM 549 O O . TRP A 1 72 ? 9.413 -0.467 -2.755 1.00 98.50 72 TRP A O 1
ATOM 559 N N . ALA A 1 73 ? 9.209 0.154 -0.613 1.00 98.44 73 ALA A N 1
ATOM 560 C CA . ALA A 1 73 ? 10.567 -0.240 -0.241 1.00 98.44 73 ALA A CA 1
ATOM 561 C C . ALA A 1 73 ? 10.799 -1.749 -0.438 1.00 98.44 73 ALA A C 1
ATOM 563 O O . ALA A 1 73 ? 11.797 -2.152 -1.035 1.00 98.44 73 ALA A O 1
ATOM 564 N N . ALA A 1 74 ? 9.845 -2.588 -0.018 1.00 98.25 74 ALA A N 1
ATOM 565 C CA . ALA A 1 74 ? 9.888 -4.032 -0.240 1.00 98.25 74 ALA A CA 1
ATOM 566 C C . ALA A 1 74 ? 9.957 -4.374 -1.736 1.00 98.25 74 ALA A C 1
ATOM 568 O O . ALA A 1 74 ? 10.715 -5.254 -2.142 1.00 98.25 74 ALA A O 1
ATOM 569 N N . ARG A 1 75 ? 9.210 -3.641 -2.567 1.00 97.81 75 ARG A N 1
ATOM 570 C CA . ARG A 1 75 ? 9.234 -3.777 -4.022 1.00 97.81 75 ARG A CA 1
ATOM 571 C C . ARG A 1 75 ? 10.608 -3.431 -4.607 1.00 97.81 75 ARG A C 1
ATOM 573 O O . ARG A 1 75 ? 11.076 -4.164 -5.475 1.00 97.81 75 ARG A O 1
ATOM 580 N N . LEU A 1 76 ? 11.242 -2.346 -4.158 1.00 97.88 76 LEU A N 1
ATOM 581 C CA . LEU A 1 76 ? 12.578 -1.966 -4.629 1.00 97.88 76 LEU A CA 1
ATOM 582 C C . LEU A 1 76 ? 13.604 -3.058 -4.328 1.00 97.88 76 LEU A C 1
ATOM 584 O O . LEU A 1 76 ? 14.355 -3.457 -5.213 1.00 97.88 76 LEU A O 1
ATOM 588 N N . ILE A 1 77 ? 13.581 -3.583 -3.100 1.00 98.12 77 ILE A N 1
ATOM 589 C CA . ILE A 1 77 ? 14.481 -4.652 -2.657 1.00 98.12 77 ILE A CA 1
ATOM 590 C C . ILE A 1 77 ? 14.238 -5.924 -3.472 1.00 98.12 77 ILE A C 1
ATOM 592 O O . ILE A 1 77 ? 15.171 -6.489 -4.036 1.00 98.12 77 ILE A O 1
ATOM 596 N N . ALA A 1 78 ? 12.982 -6.361 -3.578 1.00 97.94 78 ALA A N 1
ATOM 597 C CA . ALA A 1 78 ? 12.652 -7.637 -4.204 1.00 97.94 78 ALA A CA 1
ATOM 598 C C . ALA A 1 78 ? 12.950 -7.690 -5.708 1.00 97.94 78 ALA A C 1
ATOM 600 O O . ALA A 1 78 ? 13.144 -8.772 -6.259 1.00 97.94 78 ALA A O 1
ATOM 601 N N . TYR A 1 79 ? 12.977 -6.534 -6.373 1.00 97.19 79 TYR A N 1
ATOM 602 C CA . TYR A 1 79 ? 13.257 -6.435 -7.803 1.00 97.19 79 TYR A CA 1
ATOM 603 C C . TYR A 1 79 ? 14.577 -5.737 -8.123 1.00 97.19 79 TYR A C 1
ATOM 605 O O . TYR A 1 79 ? 14.811 -5.444 -9.294 1.00 97.19 79 TYR A O 1
ATOM 613 N N . ALA A 1 80 ? 15.418 -5.500 -7.109 1.00 97.38 80 ALA A N 1
ATOM 614 C CA . ALA A 1 80 ? 16.692 -4.795 -7.230 1.00 97.38 80 ALA A CA 1
ATOM 615 C C . ALA A 1 80 ? 16.569 -3.493 -8.048 1.00 97.38 80 ALA A C 1
ATOM 617 O O . ALA A 1 80 ? 17.387 -3.204 -8.922 1.00 97.38 80 ALA A O 1
ATOM 618 N N . GLU A 1 81 ? 15.503 -2.724 -7.808 1.00 94.50 81 GLU A N 1
ATOM 619 C CA . GLU A 1 81 ? 15.257 -1.490 -8.550 1.00 94.50 81 GLU A CA 1
ATOM 620 C C . GLU A 1 81 ? 16.130 -0.345 -8.022 1.00 94.50 81 GLU A C 1
ATOM 622 O O . GLU A 1 81 ? 16.270 -0.187 -6.806 1.00 94.50 81 GLU A O 1
ATOM 627 N N . PRO A 1 82 ? 16.690 0.491 -8.914 1.00 95.00 82 PRO A N 1
ATOM 628 C CA . PRO A 1 82 ? 17.488 1.639 -8.505 1.00 95.00 82 PRO A CA 1
ATOM 629 C C . PRO A 1 82 ? 16.621 2.698 -7.816 1.00 95.00 82 PRO A C 1
ATOM 631 O O . PRO A 1 82 ? 15.455 2.886 -8.165 1.00 95.00 82 PRO A O 1
ATOM 634 N N . LEU A 1 83 ? 17.212 3.428 -6.868 1.00 96.62 83 LEU A N 1
ATOM 635 C CA . LEU A 1 83 ? 16.597 4.605 -6.256 1.00 96.62 83 LEU A CA 1
ATOM 636 C C . LEU A 1 83 ? 16.802 5.828 -7.154 1.00 96.62 83 LEU A C 1
ATOM 638 O O . LEU A 1 83 ? 17.845 6.475 -7.111 1.00 96.62 83 LEU A O 1
ATOM 642 N N . ASP A 1 84 ? 15.789 6.146 -7.956 1.00 96.19 84 ASP A N 1
ATOM 643 C CA . ASP A 1 84 ? 15.770 7.311 -8.839 1.00 96.19 84 ASP A CA 1
ATOM 644 C C . ASP A 1 84 ? 14.464 8.118 -8.704 1.00 96.19 84 ASP A C 1
ATOM 646 O O . ASP A 1 84 ? 13.511 7.710 -8.031 1.00 96.19 84 ASP A O 1
ATOM 650 N N . ALA A 1 85 ? 14.405 9.282 -9.359 1.00 96.88 85 ALA A N 1
ATOM 651 C CA . ALA A 1 85 ? 13.245 10.175 -9.319 1.00 96.88 85 ALA A CA 1
ATOM 652 C C . ALA A 1 85 ? 11.939 9.496 -9.779 1.00 96.88 85 ALA A C 1
ATOM 654 O O . ALA A 1 85 ? 10.867 9.794 -9.247 1.00 96.88 85 ALA A O 1
ATOM 655 N N . SER A 1 86 ? 12.015 8.547 -10.719 1.00 95.06 86 SER A N 1
ATOM 656 C CA . SER A 1 86 ? 10.840 7.816 -11.201 1.00 95.06 86 SER A CA 1
ATOM 657 C C . SER A 1 86 ? 10.247 6.920 -10.109 1.00 95.06 86 SER A C 1
ATOM 659 O O . SER A 1 86 ? 9.024 6.793 -10.011 1.00 95.06 86 SER A O 1
ATOM 661 N N . ARG A 1 87 ? 11.081 6.360 -9.219 1.00 95.56 87 ARG A N 1
ATOM 662 C CA . ARG A 1 87 ? 10.615 5.566 -8.070 1.00 95.56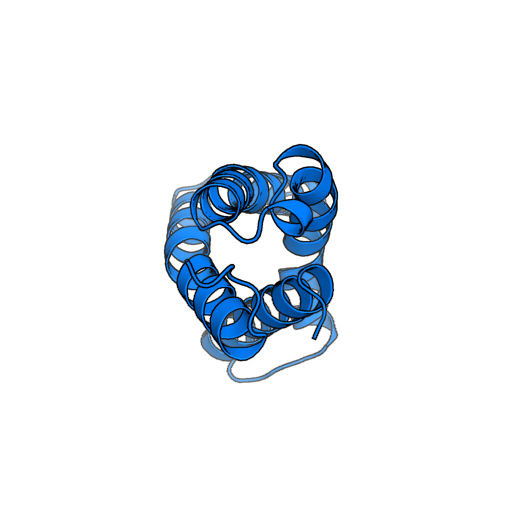 87 ARG A CA 1
ATOM 663 C C . ARG A 1 87 ? 9.931 6.408 -7.010 1.00 95.56 87 ARG A C 1
ATOM 665 O O . ARG A 1 87 ? 8.944 5.947 -6.439 1.00 95.56 87 ARG A O 1
ATOM 672 N N . PHE A 1 88 ? 10.393 7.632 -6.780 1.00 96.75 88 PHE A N 1
ATOM 673 C CA . PHE A 1 88 ? 9.705 8.558 -5.880 1.00 96.75 88 PHE A CA 1
ATOM 674 C C . PHE A 1 88 ? 8.372 9.036 -6.464 1.00 96.75 88 PHE A C 1
ATOM 676 O O . PHE A 1 88 ? 7.380 9.106 -5.738 1.00 96.75 88 PHE A O 1
ATOM 683 N N . LEU A 1 89 ? 8.299 9.274 -7.778 1.00 96.81 89 LEU A N 1
ATOM 684 C CA . LEU A 1 89 ? 7.031 9.568 -8.450 1.00 96.81 89 LEU A CA 1
ATOM 685 C C . LEU A 1 89 ? 6.059 8.380 -8.370 1.00 96.81 89 LEU A C 1
ATOM 687 O O . LEU A 1 89 ? 4.864 8.563 -8.125 1.00 96.81 89 LEU A O 1
ATOM 691 N N . PHE A 1 90 ? 6.565 7.154 -8.511 1.00 95.81 90 PHE A N 1
ATOM 692 C CA . PHE A 1 90 ? 5.774 5.942 -8.311 1.00 95.81 90 PHE A CA 1
ATOM 693 C C . PHE A 1 90 ? 5.251 5.820 -6.868 1.00 95.81 90 PHE A C 1
ATOM 695 O O . PHE A 1 90 ? 4.095 5.453 -6.665 1.00 95.81 90 PHE A O 1
ATOM 702 N N . LEU A 1 91 ? 6.049 6.175 -5.856 1.00 97.81 91 LEU A N 1
ATOM 703 C CA . LEU A 1 91 ? 5.580 6.228 -4.467 1.00 97.81 91 LEU A CA 1
ATOM 704 C C . LEU A 1 91 ? 4.479 7.284 -4.282 1.00 97.81 91 LEU A C 1
ATOM 706 O O . LEU A 1 91 ? 3.438 6.985 -3.696 1.00 97.81 91 LEU A O 1
ATOM 710 N N . ALA A 1 92 ? 4.679 8.496 -4.805 1.00 97.69 92 ALA A N 1
ATOM 711 C CA . ALA A 1 92 ? 3.709 9.585 -4.698 1.00 97.69 92 ALA A CA 1
ATOM 712 C C . ALA A 1 92 ? 2.368 9.230 -5.363 1.00 97.69 92 ALA A C 1
ATOM 714 O O . ALA A 1 92 ? 1.306 9.418 -4.769 1.00 97.69 92 ALA A O 1
ATOM 715 N N . THR A 1 93 ? 2.412 8.651 -6.566 1.00 96.06 93 THR A N 1
ATOM 716 C CA . THR A 1 93 ? 1.216 8.158 -7.267 1.00 96.06 93 THR A CA 1
ATOM 717 C C . THR A 1 93 ? 0.573 6.987 -6.525 1.00 96.06 93 THR A C 1
ATOM 719 O O . THR A 1 93 ? -0.642 6.982 -6.343 1.00 96.06 93 THR A O 1
ATOM 722 N N . SER A 1 94 ? 1.358 6.043 -5.999 1.00 97.25 94 SER A N 1
ATOM 723 C CA . SER A 1 94 ? 0.830 4.937 -5.188 1.00 97.25 94 SER A CA 1
ATOM 724 C C . SER A 1 94 ? 0.104 5.436 -3.942 1.00 97.25 94 SER A C 1
ATOM 726 O O . SER A 1 94 ? -0.988 4.959 -3.641 1.00 97.25 94 SER A O 1
ATOM 728 N N . LEU A 1 95 ? 0.649 6.427 -3.234 1.00 97.62 95 LEU A N 1
ATOM 729 C CA . LEU A 1 95 ? -0.026 7.070 -2.105 1.00 97.62 95 LEU A CA 1
ATOM 730 C C . LEU A 1 95 ? -1.325 7.749 -2.556 1.00 97.62 95 LEU A C 1
ATOM 732 O O . LEU A 1 95 ? -2.390 7.442 -2.017 1.00 97.62 95 LEU A O 1
ATOM 736 N N . GLY A 1 96 ? -1.246 8.619 -3.566 1.00 96.31 96 GLY A N 1
ATOM 737 C CA . GLY A 1 96 ? -2.380 9.412 -4.044 1.00 96.31 96 GLY A CA 1
ATOM 738 C C . GLY A 1 96 ? -3.547 8.572 -4.567 1.00 96.31 96 GLY A C 1
ATOM 739 O O . GLY A 1 96 ? -4.700 8.889 -4.284 1.00 96.31 96 GLY A O 1
ATOM 740 N N . PHE A 1 97 ? -3.263 7.479 -5.279 1.00 96.69 97 PHE A N 1
ATOM 741 C CA . PHE A 1 97 ? -4.296 6.639 -5.884 1.00 96.69 97 PHE A CA 1
ATOM 742 C C . PHE A 1 97 ? -4.750 5.477 -4.999 1.00 96.69 97 PHE A C 1
ATOM 744 O O . PHE A 1 97 ? -5.911 5.100 -5.090 1.00 96.69 97 PHE A O 1
ATOM 751 N N . SER A 1 98 ? -3.926 4.925 -4.104 1.00 98.12 98 SER A N 1
ATOM 752 C CA . SER A 1 98 ? -4.377 3.802 -3.260 1.00 98.12 98 SER A CA 1
ATOM 753 C C . SER A 1 98 ? -5.421 4.209 -2.215 1.00 98.12 98 SER A C 1
ATOM 755 O O . SER A 1 98 ? -6.331 3.430 -1.920 1.00 98.12 98 SER A O 1
ATOM 757 N N . LEU A 1 99 ? -5.338 5.429 -1.668 1.00 97.75 99 LEU A N 1
ATOM 758 C CA . LEU A 1 99 ? -6.256 5.877 -0.620 1.00 97.75 99 LEU A CA 1
ATOM 759 C C . LEU A 1 99 ? -7.718 5.959 -1.103 1.00 97.75 99 LEU A C 1
ATOM 761 O O . LEU A 1 99 ? -8.575 5.393 -0.423 1.00 97.75 99 LEU A O 1
ATOM 765 N N . PRO A 1 100 ? -8.041 6.560 -2.269 1.00 98.19 100 PRO A N 1
ATOM 766 C CA . PRO A 1 100 ? -9.392 6.514 -2.828 1.00 98.19 100 PRO A CA 1
ATOM 767 C C . PRO A 1 100 ? -9.966 5.100 -2.971 1.00 98.19 100 PRO A C 1
ATOM 769 O O . PRO A 1 100 ? -11.123 4.882 -2.617 1.00 98.19 100 PRO A O 1
ATOM 772 N N . PHE A 1 101 ? -9.169 4.123 -3.420 1.00 98.19 101 PHE A N 1
ATOM 773 C CA . PHE A 1 101 ? -9.622 2.731 -3.543 1.00 98.19 101 PHE A CA 1
ATOM 774 C C . PHE A 1 101 ? -9.944 2.134 -2.171 1.00 98.19 101 PHE A C 1
ATOM 776 O O . PHE A 1 101 ? -11.008 1.543 -1.985 1.00 98.19 101 PHE A O 1
ATOM 783 N N . LEU A 1 102 ? -9.065 2.331 -1.186 1.00 97.94 102 LEU A N 1
ATOM 784 C CA . LEU A 1 102 ? -9.293 1.868 0.184 1.00 97.94 102 LEU A CA 1
ATOM 785 C C . LEU A 1 102 ? -10.565 2.481 0.775 1.00 97.94 102 LEU A C 1
ATOM 787 O O . LEU A 1 102 ? -11.387 1.768 1.348 1.00 97.94 102 LEU A O 1
ATOM 791 N N . LEU A 1 103 ? -10.765 3.789 0.601 1.00 97.44 103 LEU A N 1
ATOM 792 C CA . LEU A 1 103 ? -11.968 4.480 1.061 1.00 97.44 103 LEU A CA 1
ATOM 793 C C . LEU A 1 103 ? -13.224 3.945 0.373 1.00 97.44 103 LEU A C 1
ATOM 795 O O . LEU A 1 103 ? -14.195 3.631 1.059 1.00 97.44 103 LEU A O 1
ATOM 799 N N . PHE A 1 104 ? -13.193 3.789 -0.951 1.00 96.81 104 PHE A N 1
ATOM 800 C CA . PHE A 1 104 ? -14.311 3.275 -1.736 1.00 96.81 104 PHE A CA 1
ATOM 801 C C . PHE A 1 104 ? -14.750 1.886 -1.256 1.00 96.81 104 PHE A C 1
ATOM 803 O O . PHE A 1 104 ? -15.909 1.689 -0.886 1.00 96.81 104 PHE A O 1
ATOM 810 N N . PHE A 1 105 ? -13.816 0.936 -1.160 1.00 96.81 105 PHE A N 1
ATOM 811 C CA . PHE A 1 105 ? -14.122 -0.420 -0.700 1.00 96.81 105 PHE A CA 1
ATOM 812 C C . PHE A 1 105 ? -14.546 -0.457 0.769 1.00 96.81 105 PHE A C 1
ATOM 814 O O . PHE A 1 105 ? -15.432 -1.232 1.133 1.00 96.81 105 PHE A O 1
ATOM 821 N N . ARG A 1 106 ? -13.968 0.392 1.630 1.00 95.12 106 ARG A N 1
ATOM 822 C CA . ARG A 1 106 ? -14.381 0.489 3.036 1.00 95.12 106 ARG A CA 1
ATOM 823 C C . ARG A 1 106 ? -15.784 1.059 3.190 1.00 95.12 106 ARG A C 1
ATOM 825 O O . ARG A 1 106 ? -16.529 0.552 4.025 1.00 95.12 106 ARG A O 1
ATOM 832 N N . LEU A 1 107 ? -16.163 2.059 2.398 1.00 94.31 107 LEU A N 1
ATOM 833 C CA . LEU A 1 107 ? -17.525 2.594 2.380 1.00 94.31 107 LEU A CA 1
ATOM 834 C C . LEU A 1 107 ? -18.516 1.534 1.896 1.00 94.31 107 LEU A C 1
ATOM 836 O O . LEU A 1 107 ? -19.496 1.261 2.588 1.00 94.31 107 LEU A O 1
ATOM 840 N N . PHE A 1 108 ? -18.216 0.875 0.774 1.00 92.44 108 PHE A N 1
ATOM 841 C CA . PHE A 1 108 ? -19.063 -0.173 0.204 1.00 92.44 108 PHE A CA 1
ATOM 842 C C . PHE A 1 108 ? -19.232 -1.375 1.147 1.00 92.44 108 PHE A C 1
ATOM 844 O O . PHE A 1 108 ? -20.310 -1.953 1.255 1.00 92.44 108 PHE A O 1
ATOM 851 N N . ALA A 1 109 ? -18.186 -1.726 1.901 1.00 91.56 109 ALA A N 1
ATOM 852 C CA . ALA A 1 109 ? -18.232 -2.799 2.892 1.00 91.56 109 ALA A CA 1
ATOM 853 C C . ALA A 1 109 ? -19.019 -2.458 4.171 1.00 91.56 109 ALA A C 1
ATOM 855 O O . ALA A 1 109 ? -19.159 -3.336 5.024 1.00 91.56 109 ALA A O 1
ATOM 856 N N . GLY A 1 110 ? -19.444 -1.202 4.369 1.00 87.56 110 GLY A N 1
ATOM 857 C CA . GLY A 1 110 ? -19.907 -0.723 5.677 1.00 87.56 110 GLY A CA 1
ATOM 858 C C . GLY A 1 110 ? -18.797 -0.764 6.739 1.00 87.56 110 GLY A C 1
ATOM 859 O O . GLY A 1 110 ? -19.054 -0.951 7.924 1.00 87.56 110 GLY A O 1
ATOM 860 N N . GLY A 1 111 ? -17.536 -0.644 6.315 1.00 80.06 111 GLY A N 1
ATOM 861 C CA . GLY A 1 111 ? -16.351 -0.857 7.144 1.00 80.06 111 GLY A CA 1
ATOM 862 C C . GLY A 1 111 ? -16.098 0.234 8.187 1.00 80.06 111 GLY A C 1
ATOM 863 O O . GLY A 1 111 ? -15.298 0.009 9.103 1.00 80.06 111 GLY A O 1
ATOM 864 N N . PHE A 1 112 ? -16.774 1.379 8.073 1.00 87.75 112 PHE A N 1
ATOM 865 C CA . PHE A 1 112 ? -16.705 2.479 9.032 1.00 87.75 112 PHE A CA 1
ATOM 866 C C . PHE A 1 112 ? -17.819 2.386 10.076 1.00 87.75 112 PHE A C 1
ATOM 868 O O . PHE A 1 112 ? -18.961 2.069 9.746 1.00 87.75 112 PHE A O 1
ATOM 875 N N . ARG A 1 113 ? -17.504 2.689 11.342 1.00 82.81 113 ARG A N 1
ATOM 876 C CA . ARG A 1 113 ? -18.548 2.842 12.366 1.00 82.81 113 ARG A CA 1
ATOM 877 C C . ARG A 1 113 ? -19.383 4.077 12.033 1.00 82.81 113 ARG A C 1
ATOM 879 O O . ARG A 1 113 ? -18.830 5.166 11.877 1.00 82.81 113 ARG A O 1
ATOM 886 N N . ARG A 1 114 ? -20.702 3.903 11.947 1.00 72.69 114 ARG A N 1
ATOM 887 C CA . ARG A 1 114 ? -21.653 5.018 12.010 1.00 72.69 114 ARG A CA 1
ATOM 888 C C . ARG A 1 114 ? -21.656 5.523 13.458 1.00 72.69 114 ARG A C 1
ATOM 890 O O . ARG A 1 114 ? -21.592 4.697 14.369 1.00 72.69 114 ARG A O 1
ATOM 897 N N . LYS A 1 115 ? -21.583 6.842 13.641 1.00 57.44 115 LYS A N 1
ATOM 898 C CA . LYS A 1 115 ? -21.740 7.459 14.964 1.00 57.44 115 LYS A CA 1
ATOM 899 C C . LYS A 1 115 ? -23.161 7.254 15.465 1.00 57.44 115 LYS A C 1
ATOM 901 O O . LYS A 1 115 ? -24.061 7.230 14.597 1.00 57.44 115 LYS A O 1
#

Sequence (115 aa):
MSRPLADLLALLAFAAVGVYSHQGALALKDLFRAAWPFLLAWFLVAPFTGTWRDGRLAPLVVTWAIAVPAGWAARLIAYAEPLDASRFLFLATSLGFSLPFLLFFRLFAGGFRRK

Foldseek 3Di:
DALLVLLLVLLLVLLQVVQCVVPVDGDPVSSCLRRVLLNVLLVVQLVPLCLRPALAVVSVVVSLVRSLVRSLVSSCVVVVNDDDPVSVVVSVCSSVRSVVSSVVSCVVVVSHDDD